Protein AF-X1ALK4-F1 (afdb_monomer_lite)

pLDDT: mean 87.99, std 16.86, range [36.28, 98.44]

Sequence (112 aa):
MSAKQKRSKSTRSILVLSAQVPFTRGGAEVLVDGLVKELRAREFEVDVVSLPFCAQPKSILARQIALWRTLPISSFAGRDVDMVICTKFPTYAVQHPNKVLWLIHQHRQLYN

Structure (mmCIF, N/CA/C/O backbone):
data_AF-X1ALK4-F1
#
_entry.id   AF-X1ALK4-F1
#
loop_
_atom_site.group_PDB
_atom_site.id
_atom_site.type_symbol
_atom_site.label_atom_id
_atom_site.label_alt_id
_atom_site.label_comp_id
_atom_site.label_asym_id
_atom_site.label_entity_id
_atom_site.label_seq_id
_atom_site.pdbx_PDB_ins_code
_atom_site.Cartn_x
_atom_site.Cartn_y
_atom_site.Cartn_z
_atom_site.occupancy
_atom_site.B_iso_or_equiv
_atom_site.auth_seq_id
_atom_site.auth_comp_id
_atom_site.auth_asym_id
_atom_site.auth_atom_id
_atom_site.pdbx_PDB_model_num
ATOM 1 N N . MET A 1 1 ? -3.621 23.178 31.364 1.00 36.28 1 MET A N 1
ATOM 2 C CA . MET A 1 1 ? -3.912 21.759 31.667 1.00 36.28 1 MET A CA 1
ATOM 3 C C . MET A 1 1 ? -4.823 21.242 30.561 1.00 36.28 1 MET A C 1
ATOM 5 O O . MET A 1 1 ? -5.967 21.664 30.509 1.00 36.28 1 MET A O 1
ATOM 9 N N . SER A 1 2 ? -4.301 20.465 29.605 1.00 37.34 2 SER A N 1
ATOM 10 C CA . SER A 1 2 ? -5.080 19.993 28.446 1.00 37.34 2 SER A CA 1
ATOM 11 C C . SER A 1 2 ? -5.641 18.603 28.735 1.00 37.34 2 SER A C 1
ATOM 13 O O . SER A 1 2 ? -4.890 17.686 29.077 1.00 37.34 2 SER A O 1
ATOM 15 N N . ALA A 1 3 ? -6.965 18.474 28.676 1.00 44.44 3 ALA A N 1
ATOM 16 C CA . ALA A 1 3 ? -7.678 17.245 28.980 1.00 44.44 3 ALA A CA 1
ATOM 17 C C . ALA A 1 3 ? -7.355 16.167 27.933 1.00 44.44 3 ALA A C 1
ATOM 19 O O . ALA A 1 3 ? -7.616 16.331 26.743 1.00 44.44 3 ALA A O 1
ATOM 20 N N . LYS A 1 4 ? -6.793 15.037 28.379 1.00 44.56 4 LYS A N 1
ATOM 21 C CA . LYS A 1 4 ? -6.697 13.818 27.566 1.00 44.56 4 LYS A CA 1
ATOM 22 C C . LYS A 1 4 ? -8.113 13.292 27.324 1.00 44.56 4 LYS A C 1
ATOM 24 O O . LYS A 1 4 ? -8.702 12.671 28.208 1.00 44.56 4 LYS A O 1
ATOM 29 N N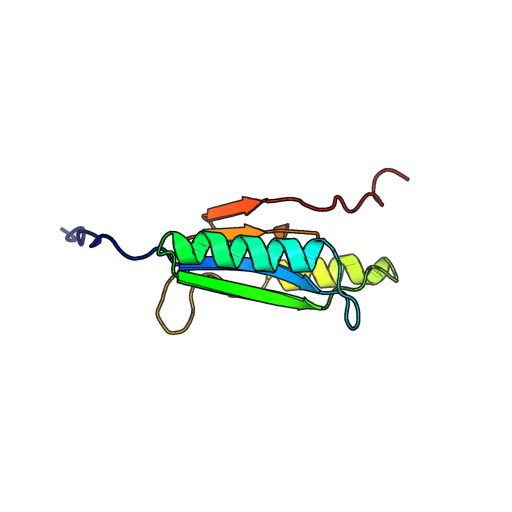 . GLN A 1 5 ? -8.641 13.526 26.126 1.00 51.38 5 GLN A N 1
ATOM 30 C CA . GLN A 1 5 ? -9.865 12.895 25.643 1.00 51.38 5 GLN A CA 1
ATOM 31 C C . GLN A 1 5 ? -9.667 11.368 25.666 1.00 51.38 5 GLN A C 1
ATOM 33 O O . GLN A 1 5 ? -8.803 10.832 24.968 1.00 51.38 5 GLN A O 1
ATOM 38 N N . LYS A 1 6 ? -10.441 10.653 26.492 1.00 42.34 6 LYS A N 1
ATOM 39 C CA . LYS A 1 6 ? -10.516 9.185 26.458 1.00 42.34 6 LYS A CA 1
ATOM 40 C C . LYS A 1 6 ? -11.017 8.776 25.070 1.00 42.34 6 LYS A C 1
ATOM 42 O O . LYS A 1 6 ? -12.172 9.044 24.746 1.00 42.34 6 LYS A O 1
ATOM 47 N N . ARG A 1 7 ? -10.172 8.135 24.250 1.00 49.19 7 ARG A N 1
ATOM 48 C CA . ARG A 1 7 ? -10.639 7.472 23.025 1.00 49.19 7 ARG A CA 1
ATOM 49 C C . ARG A 1 7 ? -11.664 6.412 23.455 1.00 49.19 7 ARG A C 1
ATOM 51 O O . ARG A 1 7 ? -11.311 5.457 24.145 1.00 49.19 7 ARG A O 1
ATOM 58 N N . SER A 1 8 ? -12.927 6.607 23.063 1.00 51.34 8 SER A N 1
ATOM 59 C CA . SER A 1 8 ? -13.900 5.516 22.888 1.00 51.34 8 SER A CA 1
ATOM 60 C C . SER A 1 8 ? -13.218 4.378 22.118 1.00 51.34 8 SER A C 1
ATOM 62 O O . SER A 1 8 ? -12.232 4.641 21.427 1.00 51.34 8 SER A O 1
ATOM 64 N N . LYS A 1 9 ? -13.681 3.128 22.235 1.00 53.16 9 LYS A N 1
ATOM 65 C CA . LYS A 1 9 ? -13.132 1.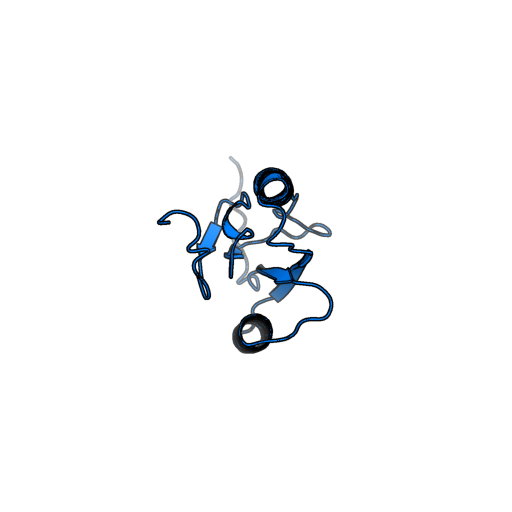982 21.488 1.00 53.16 9 LYS A CA 1
ATOM 66 C C . LYS A 1 9 ? -13.421 2.201 19.993 1.00 53.16 9 LYS A C 1
ATOM 68 O O . LYS A 1 9 ? -14.366 1.650 19.451 1.00 53.16 9 LYS A O 1
ATOM 73 N N . SER A 1 10 ? -12.673 3.109 19.369 1.00 67.50 10 SER A N 1
ATOM 74 C CA . SER A 1 10 ? -12.870 3.547 18.000 1.00 67.50 10 SER A CA 1
ATOM 75 C C . SER A 1 10 ? -12.478 2.385 17.115 1.00 67.50 10 SER A C 1
ATOM 77 O O . SER A 1 10 ? -11.371 1.850 17.243 1.00 67.50 10 SER A O 1
ATOM 79 N N . THR A 1 11 ? -13.396 1.977 16.246 1.00 78.88 11 THR A N 1
ATOM 80 C CA . THR A 1 11 ? -13.073 1.138 15.098 1.00 78.88 11 THR A CA 1
ATOM 81 C C . THR A 1 11 ? -11.817 1.703 14.443 1.00 78.88 11 THR A C 1
ATOM 83 O O . THR A 1 11 ? -11.791 2.876 14.076 1.00 78.88 11 THR A O 1
ATOM 86 N N . ARG A 1 12 ? -10.744 0.905 14.399 1.00 92.12 12 ARG A N 1
ATOM 87 C CA . ARG A 1 12 ? -9.472 1.364 13.832 1.00 92.12 12 ARG A CA 1
ATOM 88 C C . ARG A 1 12 ? -9.572 1.372 12.316 1.00 92.12 12 ARG A C 1
ATOM 90 O O . ARG A 1 12 ? -10.017 0.382 11.731 1.00 92.12 12 ARG A O 1
ATOM 97 N N . SER A 1 13 ? -9.122 2.465 11.717 1.00 96.75 13 SER A N 1
ATOM 98 C CA . SER A 1 13 ? -9.054 2.654 10.270 1.00 96.75 13 SER A CA 1
ATOM 99 C C . SER A 1 13 ? -7.732 2.107 9.721 1.00 96.75 13 SER A C 1
ATOM 101 O O . SER A 1 13 ? -6.641 2.445 10.189 1.00 96.75 13 SER A O 1
ATOM 103 N N . ILE A 1 14 ? -7.813 1.231 8.723 1.00 98.00 14 ILE A N 1
ATOM 104 C CA . ILE A 1 14 ? -6.658 0.576 8.110 1.00 98.00 14 ILE A CA 1
ATOM 105 C C . ILE A 1 14 ? -6.702 0.793 6.601 1.00 98.00 14 ILE A C 1
ATOM 107 O O . ILE A 1 14 ? -7.685 0.450 5.947 1.00 98.00 14 ILE A O 1
ATOM 111 N N . LEU A 1 15 ? -5.607 1.289 6.024 1.00 98.31 15 LEU A N 1
ATOM 112 C CA . LEU A 1 15 ? -5.430 1.286 4.573 1.00 98.31 15 LEU A CA 1
ATOM 113 C C . LEU A 1 15 ? -4.553 0.123 4.130 1.00 98.31 15 LEU A C 1
ATOM 115 O O . LEU A 1 15 ? -3.385 0.024 4.510 1.00 98.31 15 LEU A O 1
ATOM 119 N N . VAL A 1 16 ? -5.093 -0.735 3.272 1.00 98.19 16 VAL A N 1
ATOM 120 C CA . VAL A 1 16 ? -4.314 -1.761 2.576 1.00 98.19 16 VAL A CA 1
ATOM 121 C C . VAL A 1 16 ? -3.794 -1.161 1.274 1.00 98.19 16 VAL A C 1
ATOM 123 O O . VAL A 1 16 ? -4.556 -0.724 0.416 1.00 98.19 16 VAL A O 1
ATOM 126 N N . LEU A 1 17 ? -2.475 -1.117 1.121 1.00 97.88 17 LEU A N 1
ATOM 127 C CA . LEU A 1 17 ? -1.812 -0.496 -0.017 1.00 97.88 17 LEU A CA 1
ATOM 128 C C . LEU A 1 17 ? -1.400 -1.567 -1.023 1.00 97.88 17 LEU A C 1
ATOM 130 O O . LEU A 1 17 ? -0.691 -2.519 -0.679 1.00 97.88 17 LEU A O 1
ATOM 134 N N . SER A 1 18 ? -1.812 -1.383 -2.275 1.00 96.56 18 SER A N 1
ATOM 135 C CA . SER A 1 18 ? -1.520 -2.271 -3.401 1.00 96.56 18 SER A CA 1
ATOM 136 C C . SER A 1 18 ? -0.955 -1.490 -4.592 1.00 96.56 18 SER A C 1
ATOM 138 O O . SER A 1 18 ? -1.098 -0.277 -4.698 1.00 96.56 18 SER A O 1
ATOM 140 N N . ALA A 1 19 ? -0.277 -2.194 -5.493 1.00 95.19 19 ALA A N 1
ATOM 141 C CA . ALA A 1 19 ? 0.358 -1.637 -6.689 1.00 95.19 19 ALA A CA 1
ATOM 142 C C . ALA A 1 19 ? -0.055 -2.425 -7.948 1.00 95.19 19 ALA A C 1
ATOM 144 O O . ALA A 1 19 ? 0.572 -3.416 -8.316 1.00 95.19 19 ALA A O 1
ATOM 145 N N . GLN A 1 20 ? -1.166 -2.071 -8.573 1.00 95.56 20 GLN A N 1
ATOM 146 C CA . GLN A 1 20 ? -1.784 -2.856 -9.640 1.00 95.56 20 GLN A CA 1
ATOM 147 C C . GLN A 1 20 ? -0.983 -2.815 -10.948 1.00 95.56 20 GLN A C 1
ATOM 149 O O . GLN A 1 20 ? -0.787 -1.740 -11.500 1.00 95.56 20 GLN A O 1
ATOM 154 N N . VAL A 1 21 ? -0.617 -3.966 -11.520 1.00 94.81 21 VAL A N 1
ATOM 155 C CA . VAL A 1 21 ? -0.243 -4.007 -12.947 1.00 94.81 21 VAL A CA 1
ATOM 156 C C . VAL A 1 21 ? -1.546 -3.968 -13.752 1.00 94.81 21 VAL A C 1
ATOM 158 O O . VAL A 1 21 ? -2.379 -4.861 -13.563 1.00 94.81 21 VAL A O 1
ATOM 161 N N . PRO A 1 22 ? -1.794 -2.949 -14.595 1.00 95.12 22 PRO A N 1
ATOM 162 C CA . PRO A 1 22 ? -3.052 -2.855 -15.332 1.00 95.12 22 PRO A CA 1
ATOM 163 C C . PRO A 1 22 ? -3.324 -4.104 -16.185 1.00 95.12 22 PRO A C 1
ATOM 165 O O . PRO A 1 22 ? -2.394 -4.762 -16.648 1.00 95.12 22 PRO A O 1
ATOM 168 N N . PHE A 1 23 ? -4.605 -4.441 -16.368 1.00 95.69 23 PHE A N 1
ATOM 169 C CA . PHE A 1 23 ? -5.077 -5.606 -17.144 1.00 95.69 23 PHE A CA 1
ATOM 170 C C . PHE A 1 23 ? -4.598 -6.980 -16.645 1.00 95.69 23 PHE A C 1
ATOM 172 O O . PHE A 1 23 ? -4.762 -7.985 -17.329 1.00 95.69 23 PHE A O 1
ATOM 179 N N . THR A 1 24 ? -4.025 -7.038 -15.445 1.00 94.06 24 THR A N 1
ATOM 180 C CA . THR A 1 24 ? -3.518 -8.267 -14.831 1.00 94.06 24 THR A CA 1
ATOM 181 C C . THR A 1 24 ? -4.287 -8.553 -13.547 1.00 94.06 24 THR A C 1
ATOM 183 O O . THR A 1 24 ? -4.586 -7.636 -12.787 1.00 94.06 24 THR A O 1
ATOM 186 N N . ARG A 1 25 ? -4.571 -9.823 -13.258 1.00 93.31 25 ARG A N 1
ATOM 187 C CA . ARG A 1 25 ? -5.054 -10.260 -11.943 1.00 93.31 25 ARG A CA 1
ATOM 188 C C . ARG A 1 25 ? -4.364 -11.562 -11.566 1.00 93.31 25 ARG A C 1
ATOM 190 O O . ARG A 1 25 ? -4.305 -12.477 -12.382 1.00 93.31 25 ARG A O 1
ATOM 197 N N . GLY A 1 26 ? -3.848 -11.648 -10.347 1.00 90.31 26 GLY A N 1
ATOM 198 C CA . GLY A 1 26 ? -3.153 -12.830 -9.859 1.00 90.31 26 GLY A CA 1
ATOM 199 C C . GLY A 1 26 ? -3.213 -12.973 -8.343 1.00 90.31 26 GLY A C 1
ATOM 200 O O . GLY A 1 26 ? -4.106 -12.449 -7.676 1.00 90.31 26 GLY A O 1
ATOM 201 N N . GLY A 1 27 ? -2.248 -13.715 -7.794 1.00 91.31 27 GLY A N 1
ATOM 202 C CA . GLY A 1 27 ? -2.209 -14.043 -6.366 1.00 91.31 27 GLY A CA 1
ATOM 203 C C . GLY A 1 27 ? -2.110 -12.820 -5.452 1.00 91.31 27 GLY A C 1
ATOM 204 O O . GLY A 1 27 ? -2.650 -12.843 -4.351 1.00 91.31 27 GLY A O 1
ATOM 205 N N . ALA A 1 28 ? -1.483 -11.735 -5.915 1.00 91.62 28 ALA A N 1
ATOM 206 C CA . ALA A 1 28 ? -1.377 -10.504 -5.138 1.00 91.62 28 ALA A CA 1
ATOM 207 C C . ALA A 1 28 ? -2.743 -9.842 -4.912 1.00 91.62 28 ALA A C 1
ATOM 209 O O . ALA A 1 28 ? -3.043 -9.414 -3.802 1.00 91.62 28 ALA A O 1
ATOM 210 N N . GLU A 1 29 ? -3.578 -9.782 -5.948 1.00 93.75 29 GLU A N 1
ATOM 211 C CA . GLU A 1 29 ? -4.915 -9.196 -5.872 1.00 93.75 29 GLU A CA 1
ATOM 212 C C . GLU A 1 29 ? -5.844 -10.079 -5.029 1.00 93.75 29 GLU A C 1
ATOM 214 O O . GLU A 1 29 ? -6.521 -9.573 -4.141 1.00 93.75 29 GLU A O 1
ATOM 219 N N . VAL A 1 30 ? -5.784 -11.405 -5.210 1.00 95.44 30 VAL A N 1
ATOM 220 C CA . VAL A 1 30 ? -6.536 -12.364 -4.377 1.00 95.44 30 VAL A CA 1
ATOM 221 C C . VAL A 1 30 ? -6.159 -12.246 -2.898 1.00 95.44 30 VAL A C 1
ATOM 223 O O . VAL A 1 30 ? -7.026 -12.324 -2.027 1.00 95.44 30 VAL A O 1
ATOM 226 N N . LEU A 1 31 ? -4.877 -12.032 -2.594 1.00 94.75 31 LEU A N 1
ATOM 227 C CA . LEU A 1 31 ? -4.430 -11.837 -1.220 1.00 94.75 31 LEU A CA 1
ATOM 228 C C . LEU A 1 31 ? -4.952 -10.531 -0.622 1.00 94.75 31 LEU A C 1
ATOM 230 O O . LEU A 1 31 ? -5.385 -10.536 0.527 1.00 94.75 31 LEU A O 1
ATOM 234 N N . VAL A 1 32 ? -4.934 -9.429 -1.378 1.00 96.44 32 VAL A N 1
ATOM 235 C CA . VAL A 1 32 ? -5.516 -8.153 -0.929 1.00 96.44 32 VAL A CA 1
ATOM 236 C C . VAL A 1 32 ? -7.013 -8.316 -0.657 1.00 96.44 32 VAL A C 1
ATOM 238 O O . VAL A 1 32 ? -7.472 -7.901 0.406 1.00 96.44 32 VAL A O 1
ATOM 241 N N . ASP A 1 33 ? -7.749 -8.977 -1.555 1.00 97.00 33 ASP A N 1
ATOM 242 C CA . ASP A 1 33 ? -9.182 -9.257 -1.390 1.00 97.00 33 ASP A CA 1
ATOM 243 C C . ASP A 1 33 ? -9.445 -10.045 -0.090 1.00 97.00 33 ASP A C 1
ATOM 245 O O . ASP A 1 33 ? -10.299 -9.672 0.722 1.00 97.00 33 ASP A O 1
ATOM 249 N N . GLY A 1 34 ? -8.672 -11.112 0.146 1.00 97.56 34 GLY A N 1
ATOM 250 C CA . GLY A 1 34 ? -8.762 -11.928 1.358 1.00 97.56 34 GLY A CA 1
ATOM 251 C C . GLY A 1 34 ? -8.405 -11.153 2.626 1.00 97.56 34 GLY A C 1
ATOM 252 O O . GLY A 1 34 ? -9.122 -11.230 3.621 1.00 97.56 34 GLY A O 1
ATOM 253 N N . LEU A 1 35 ? -7.342 -10.349 2.584 1.00 97.19 35 LEU A N 1
ATOM 254 C CA . LEU A 1 35 ? -6.919 -9.512 3.703 1.00 97.19 35 LEU A CA 1
ATOM 255 C C . LEU A 1 35 ? -8.010 -8.516 4.109 1.00 97.19 35 LEU A C 1
ATOM 257 O O . LEU A 1 35 ? -8.359 -8.418 5.284 1.00 97.19 35 LEU A O 1
ATOM 261 N N . VAL A 1 36 ? -8.572 -7.796 3.139 1.00 98.25 36 VAL A N 1
ATOM 262 C CA . VAL A 1 36 ? -9.642 -6.822 3.386 1.00 98.25 36 VAL A CA 1
ATOM 263 C C . VAL A 1 36 ? -10.864 -7.507 3.986 1.00 98.25 36 VAL A C 1
ATOM 265 O O . VAL A 1 36 ? -11.421 -7.010 4.965 1.00 98.25 36 VAL A O 1
ATOM 268 N N . LYS A 1 37 ? -11.259 -8.663 3.439 1.00 98.38 37 LYS A N 1
ATOM 269 C CA . LYS A 1 37 ? -12.366 -9.466 3.969 1.00 98.38 37 LYS A CA 1
ATOM 270 C C . LYS A 1 37 ? -12.139 -9.828 5.439 1.00 98.38 37 LYS A C 1
ATOM 272 O O . LYS A 1 37 ? -13.016 -9.593 6.266 1.00 98.38 37 LYS A O 1
ATOM 277 N N . GLU A 1 38 ? -10.967 -10.361 5.771 1.00 98.06 38 GLU A N 1
ATOM 278 C CA . GLU A 1 38 ? -10.645 -10.811 7.127 1.00 98.06 38 GLU A CA 1
ATOM 279 C C . GLU A 1 38 ? -10.530 -9.655 8.131 1.00 98.06 38 GLU A C 1
ATOM 281 O O . GLU A 1 38 ? -10.955 -9.788 9.282 1.00 98.06 38 GLU A O 1
ATOM 286 N N . LEU A 1 39 ? -9.993 -8.506 7.721 1.00 97.44 39 LEU A N 1
ATOM 287 C CA . LEU A 1 39 ? -9.941 -7.322 8.579 1.00 97.44 39 LEU A CA 1
ATOM 288 C C . LEU A 1 39 ? -11.345 -6.766 8.848 1.00 97.44 39 LEU A C 1
ATOM 290 O O . LEU A 1 39 ? -11.688 -6.500 9.997 1.00 97.44 39 LEU A O 1
ATOM 294 N N . ARG A 1 40 ? -12.190 -6.655 7.818 1.00 97.75 40 ARG A N 1
ATOM 295 C CA . ARG A 1 40 ? -13.578 -6.197 7.985 1.00 97.75 40 ARG A CA 1
ATOM 296 C C . ARG A 1 40 ? -14.392 -7.143 8.870 1.00 97.75 40 ARG A C 1
ATOM 298 O O . ARG A 1 40 ? -15.154 -6.677 9.707 1.00 97.75 40 ARG A O 1
ATOM 305 N N . ALA A 1 41 ? -14.177 -8.458 8.760 1.00 97.69 41 ALA A N 1
ATOM 306 C CA . ALA A 1 41 ? -14.808 -9.454 9.633 1.00 97.69 41 ALA A CA 1
ATOM 307 C C . ALA A 1 41 ? -14.427 -9.302 11.121 1.00 97.69 41 ALA A C 1
ATOM 309 O O . ALA A 1 41 ? -15.132 -9.803 11.991 1.00 97.69 41 ALA A O 1
ATOM 310 N N . ARG A 1 42 ? -13.324 -8.603 11.417 1.00 96.38 42 ARG A N 1
ATOM 311 C CA . ARG A 1 42 ? -12.860 -8.264 12.774 1.00 96.38 42 ARG A CA 1
ATOM 312 C C . ARG A 1 42 ? -13.239 -6.838 13.187 1.00 96.38 42 ARG A C 1
ATOM 314 O O . ARG A 1 42 ? -12.646 -6.299 14.115 1.00 96.38 42 ARG A O 1
ATOM 321 N N . GLU A 1 43 ? -14.205 -6.243 12.488 1.00 95.88 43 GLU A N 1
ATOM 322 C CA . GLU A 1 43 ? -14.764 -4.919 12.776 1.00 95.88 43 GLU A CA 1
ATOM 323 C C . GLU A 1 43 ? -13.758 -3.766 12.621 1.00 95.88 43 GLU A C 1
ATOM 325 O O . GLU A 1 43 ? -13.905 -2.722 13.255 1.00 95.88 43 GLU A O 1
ATOM 330 N N . PHE A 1 44 ? -12.738 -3.928 11.768 1.00 96.38 44 PHE A N 1
ATOM 331 C CA . PHE A 1 44 ? -11.901 -2.814 11.319 1.00 96.38 44 PHE A CA 1
ATOM 332 C C . PHE A 1 44 ? -12.577 -2.054 10.175 1.00 96.38 44 PHE A C 1
ATOM 334 O O . PHE A 1 44 ? -13.227 -2.651 9.313 1.00 96.38 44 PHE A O 1
ATOM 341 N N . GLU A 1 45 ? -12.364 -0.741 10.121 1.00 96.19 45 GLU A N 1
ATOM 342 C CA . GLU A 1 45 ? -12.711 0.056 8.946 1.00 96.19 45 GLU A CA 1
ATOM 343 C C . GLU A 1 45 ? -11.547 -0.028 7.960 1.00 96.19 45 GLU A C 1
ATOM 345 O O . GLU A 1 45 ? -10.415 0.309 8.303 1.00 96.19 45 GLU A O 1
ATOM 350 N N . VAL A 1 46 ? -11.796 -0.543 6.756 1.00 97.62 46 VAL A N 1
ATOM 351 C CA . VAL A 1 46 ? -10.721 -0.907 5.826 1.00 97.62 46 VAL A CA 1
ATOM 352 C C . VAL A 1 46 ? -11.038 -0.438 4.425 1.00 97.62 46 VAL A C 1
ATOM 354 O O . VAL A 1 46 ? -12.068 -0.835 3.871 1.00 97.62 46 VAL A O 1
ATOM 357 N N . ASP A 1 47 ? -10.090 0.279 3.833 1.00 97.62 47 ASP A N 1
ATOM 358 C CA . ASP A 1 47 ? -10.086 0.643 2.420 1.00 97.62 47 ASP A CA 1
ATOM 359 C C . ASP A 1 47 ? -8.783 0.232 1.736 1.00 97.62 47 ASP A C 1
ATOM 361 O O . ASP A 1 47 ? -7.748 0.006 2.372 1.00 97.62 47 ASP A O 1
ATOM 365 N N . VAL A 1 48 ? -8.847 0.114 0.409 1.00 97.81 48 VAL A N 1
ATOM 366 C CA . VAL A 1 48 ? -7.697 -0.225 -0.431 1.00 97.81 48 VAL A CA 1
ATOM 367 C C . VAL A 1 48 ? -7.274 0.997 -1.229 1.00 97.81 48 VAL A C 1
ATOM 369 O O . VAL A 1 48 ? -8.069 1.560 -1.977 1.00 97.81 48 VAL A O 1
ATOM 372 N N . VAL A 1 49 ? -5.994 1.356 -1.141 1.00 97.56 49 VAL A N 1
ATOM 373 C CA . VAL A 1 49 ? -5.372 2.324 -2.052 1.00 97.56 49 VAL A CA 1
ATOM 374 C C . VAL A 1 49 ? -4.504 1.554 -3.031 1.00 97.56 49 VAL A C 1
ATOM 376 O O . VAL A 1 49 ? -3.524 0.915 -2.641 1.00 97.56 49 VAL A O 1
ATOM 379 N N . SER A 1 50 ? -4.865 1.613 -4.311 1.00 96.44 50 SER A N 1
ATOM 380 C CA . SER A 1 50 ? -4.142 0.927 -5.378 1.00 96.44 50 SER A CA 1
ATOM 381 C C . SER A 1 50 ? -3.667 1.914 -6.433 1.00 96.44 50 SER A C 1
ATOM 383 O O . SER A 1 50 ? -4.478 2.612 -7.039 1.00 96.44 50 SER A O 1
ATOM 385 N N . LEU A 1 51 ? -2.353 1.967 -6.660 1.00 96.88 51 LEU A N 1
ATOM 386 C CA . LEU A 1 51 ? -1.767 2.740 -7.757 1.00 96.88 51 LEU A CA 1
ATOM 387 C C . LEU A 1 51 ? -1.321 1.820 -8.895 1.00 96.88 51 LEU A C 1
ATOM 389 O O . LEU A 1 51 ? -0.827 0.725 -8.613 1.00 96.88 51 LEU A O 1
ATOM 393 N N . PRO A 1 52 ? -1.414 2.257 -10.164 1.00 96.00 52 PRO A N 1
ATOM 394 C CA . PRO A 1 52 ? -0.802 1.544 -11.275 1.00 96.00 52 PRO A CA 1
ATOM 395 C C . PRO A 1 52 ? 0.700 1.336 -11.055 1.00 96.00 52 PRO A C 1
ATOM 397 O O . PRO A 1 52 ? 1.410 2.238 -10.607 1.00 96.00 52 PRO A O 1
ATOM 400 N N . PHE A 1 53 ? 1.184 0.154 -11.412 1.00 94.94 53 PHE A N 1
ATOM 401 C CA . PHE A 1 53 ? 2.581 -0.235 -11.358 1.00 94.94 53 PHE A CA 1
ATOM 402 C C . PHE A 1 53 ? 3.040 -0.762 -12.711 1.00 94.94 53 PHE A C 1
ATOM 404 O O . PHE A 1 53 ? 2.376 -1.592 -13.332 1.00 94.94 53 PHE A O 1
ATOM 411 N N . CYS A 1 54 ? 4.218 -0.317 -13.132 1.00 93.44 54 CYS A N 1
ATOM 412 C CA . CYS A 1 54 ? 4.906 -0.843 -14.293 1.00 93.44 54 CYS A CA 1
ATOM 413 C C . CYS A 1 54 ? 6.356 -1.172 -13.935 1.00 93.44 54 CYS A C 1
ATOM 415 O O . CYS A 1 54 ? 7.114 -0.312 -13.483 1.00 93.44 54 CYS A O 1
ATOM 417 N N . ALA A 1 55 ? 6.754 -2.427 -14.143 1.00 91.00 55 ALA A N 1
ATOM 418 C CA . ALA A 1 55 ? 8.100 -2.882 -13.811 1.00 91.00 55 ALA A CA 1
ATOM 419 C C . ALA A 1 55 ? 9.163 -2.379 -14.799 1.00 91.00 55 ALA A C 1
ATOM 421 O O . ALA A 1 55 ? 10.342 -2.369 -14.453 1.00 91.00 55 ALA A O 1
ATOM 422 N N . GLN A 1 56 ? 8.769 -2.011 -16.024 1.00 91.25 56 GLN A N 1
ATOM 423 C CA . GLN A 1 56 ? 9.678 -1.613 -17.098 1.00 91.25 56 GLN A CA 1
ATOM 424 C C . GLN A 1 56 ? 9.215 -0.329 -17.805 1.00 91.25 56 GLN A C 1
ATOM 426 O O . GLN A 1 56 ? 8.015 -0.085 -17.901 1.00 91.25 56 GLN A O 1
ATOM 431 N N . PRO A 1 57 ? 10.147 0.480 -18.334 1.00 93.38 57 PRO A N 1
ATOM 432 C CA . PRO A 1 57 ? 11.603 0.350 -18.183 1.00 93.38 57 PRO A CA 1
ATOM 433 C C . PRO A 1 57 ? 12.073 0.627 -16.740 1.00 93.38 57 PRO A C 1
ATOM 435 O O . PRO A 1 57 ? 11.416 1.347 -15.994 1.00 93.38 57 PRO A O 1
ATOM 438 N N . LYS A 1 58 ? 13.229 0.091 -16.314 1.00 89.88 58 LYS A N 1
ATOM 439 C CA . LYS A 1 58 ? 13.729 0.300 -14.932 1.00 89.88 58 LYS A CA 1
ATOM 440 C C . LYS A 1 58 ? 13.892 1.785 -14.548 1.00 89.88 58 LYS A C 1
ATOM 442 O O . LYS A 1 58 ? 13.796 2.130 -13.372 1.00 89.88 58 LYS A O 1
ATOM 447 N N . SER A 1 59 ? 14.085 2.673 -15.527 1.00 92.62 59 SER A N 1
ATOM 448 C CA . SER A 1 59 ? 14.219 4.123 -15.327 1.00 92.62 59 SER A CA 1
ATOM 449 C C . SER A 1 59 ? 13.002 4.775 -14.658 1.00 92.62 59 SER A C 1
ATOM 451 O O . SER A 1 59 ? 13.155 5.787 -13.976 1.00 92.62 59 SER A O 1
ATOM 453 N N . ILE A 1 60 ? 11.800 4.192 -14.778 1.00 93.56 60 ILE A N 1
ATOM 454 C CA . ILE A 1 60 ? 10.581 4.750 -14.167 1.00 93.56 60 ILE A CA 1
ATOM 455 C C . ILE A 1 60 ? 10.337 4.275 -12.728 1.00 93.56 60 ILE A C 1
ATOM 457 O O . ILE A 1 60 ? 9.427 4.777 -12.064 1.00 93.56 60 ILE A O 1
ATOM 461 N N . LEU A 1 61 ? 11.127 3.329 -12.207 1.00 94.19 61 LEU A N 1
ATOM 462 C CA . LEU A 1 61 ? 10.931 2.794 -10.854 1.00 94.19 61 LEU A CA 1
ATOM 463 C C . LEU A 1 61 ? 11.125 3.871 -9.779 1.00 94.19 61 LEU A C 1
ATOM 465 O O . LEU A 1 61 ? 10.322 3.960 -8.851 1.00 94.19 61 LEU A O 1
ATOM 469 N N . ALA A 1 62 ? 12.130 4.738 -9.939 1.00 95.06 62 ALA A N 1
ATOM 470 C CA . ALA A 1 62 ? 12.385 5.844 -9.015 1.00 95.06 62 ALA A CA 1
ATOM 471 C C . ALA A 1 62 ? 11.191 6.810 -8.927 1.00 95.06 62 ALA A C 1
ATOM 473 O O . ALA A 1 62 ? 10.797 7.214 -7.833 1.00 95.06 62 ALA A O 1
ATOM 474 N N . ARG A 1 63 ? 10.553 7.116 -10.065 1.00 95.94 63 ARG A N 1
ATOM 475 C CA . ARG A 1 63 ? 9.348 7.958 -10.112 1.00 95.94 63 ARG A CA 1
ATOM 476 C C . ARG A 1 63 ? 8.178 7.305 -9.380 1.00 95.94 63 ARG A C 1
ATOM 478 O O . ARG A 1 63 ? 7.486 7.975 -8.623 1.00 95.94 63 ARG A O 1
ATOM 485 N N . GLN A 1 64 ? 7.973 6.003 -9.567 1.00 95.88 64 GLN A N 1
ATOM 486 C CA . GLN A 1 64 ? 6.911 5.270 -8.873 1.00 95.88 64 GLN A CA 1
ATOM 487 C C . GLN A 1 64 ? 7.141 5.227 -7.357 1.00 95.88 64 GLN A C 1
ATOM 489 O O . GLN A 1 64 ? 6.200 5.423 -6.595 1.00 95.88 64 GLN A O 1
ATOM 494 N N . ILE A 1 65 ? 8.386 5.052 -6.904 1.00 97.06 65 ILE A N 1
ATOM 495 C CA . ILE A 1 65 ? 8.753 5.161 -5.482 1.00 97.06 65 ILE A CA 1
ATOM 496 C C . ILE A 1 65 ? 8.448 6.567 -4.949 1.00 97.06 65 ILE A C 1
ATOM 498 O O . ILE A 1 65 ? 7.863 6.701 -3.875 1.00 97.06 65 ILE A O 1
ATOM 502 N N . ALA A 1 66 ? 8.829 7.611 -5.691 1.00 97.31 66 ALA A N 1
ATOM 503 C CA . ALA A 1 66 ? 8.583 8.995 -5.299 1.00 97.31 66 ALA A CA 1
ATOM 504 C C . ALA A 1 66 ? 7.084 9.287 -5.140 1.00 97.31 66 ALA A C 1
ATOM 506 O O . ALA A 1 66 ? 6.704 9.873 -4.132 1.00 97.31 66 ALA A O 1
ATOM 507 N N . LEU A 1 67 ? 6.237 8.797 -6.057 1.00 97.06 67 LEU A N 1
ATOM 508 C CA . LEU A 1 67 ? 4.779 8.931 -5.955 1.00 97.06 67 LEU A CA 1
ATOM 509 C C . LEU A 1 67 ? 4.252 8.396 -4.620 1.00 97.06 67 LEU A C 1
ATOM 511 O O . LEU A 1 67 ? 3.546 9.113 -3.916 1.00 97.06 67 LEU A O 1
ATOM 515 N N . TRP A 1 68 ? 4.648 7.179 -4.231 1.00 98.00 68 TRP A N 1
ATOM 516 C CA . TRP A 1 68 ? 4.244 6.587 -2.950 1.00 98.00 68 TRP A CA 1
ATOM 517 C C . TRP A 1 68 ? 4.726 7.396 -1.740 1.00 98.00 68 TRP A C 1
ATOM 519 O O . TRP A 1 68 ? 3.985 7.529 -0.769 1.00 98.00 68 TRP A O 1
ATOM 529 N N . ARG A 1 69 ? 5.936 7.970 -1.790 1.00 97.31 69 ARG A N 1
ATOM 530 C CA . A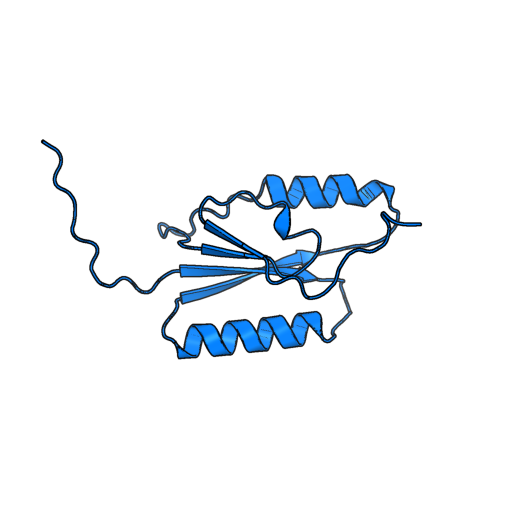RG A 1 69 ? 6.477 8.805 -0.699 1.00 97.31 69 ARG A CA 1
ATOM 531 C C . ARG A 1 69 ? 5.696 10.101 -0.488 1.00 97.31 69 ARG A C 1
ATOM 533 O O . ARG A 1 69 ? 5.757 10.647 0.608 1.00 97.31 69 ARG A O 1
ATOM 540 N N . THR A 1 70 ? 5.016 10.595 -1.522 1.00 97.06 70 THR A N 1
ATOM 541 C CA . THR A 1 70 ? 4.302 11.880 -1.501 1.00 97.06 70 THR A CA 1
ATOM 542 C C . THR A 1 70 ? 2.800 11.760 -1.246 1.00 97.06 70 THR A C 1
ATOM 544 O O . THR A 1 70 ? 2.125 12.783 -1.188 1.00 97.06 70 THR A O 1
ATOM 547 N N . LEU A 1 71 ? 2.247 10.546 -1.123 1.00 96.62 71 LEU A N 1
ATOM 548 C CA . LEU A 1 71 ? 0.800 10.384 -0.958 1.00 96.62 71 LEU A CA 1
ATOM 549 C C . LEU A 1 71 ? 0.313 10.933 0.399 1.00 96.62 71 LEU A C 1
ATOM 551 O O . LEU A 1 71 ? 0.852 10.537 1.437 1.00 96.62 71 LEU A O 1
ATOM 555 N N . PRO A 1 72 ? -0.745 11.767 0.423 1.00 95.25 72 PRO A N 1
ATOM 556 C CA . PRO A 1 72 ? -1.350 12.261 1.657 1.00 95.25 72 PRO A CA 1
ATOM 557 C C . PRO A 1 72 ? -2.283 11.198 2.260 1.00 95.25 72 PRO A C 1
ATOM 559 O O . PRO A 1 72 ? -3.499 11.297 2.160 1.00 95.25 72 PRO A O 1
ATOM 562 N N . ILE A 1 73 ? -1.710 10.146 2.849 1.00 95.62 73 ILE A N 1
ATOM 563 C CA . ILE A 1 73 ? -2.465 8.982 3.355 1.00 95.62 73 ILE A CA 1
ATOM 564 C C . ILE A 1 73 ? -2.800 9.028 4.850 1.00 95.62 73 ILE A C 1
ATOM 566 O O . ILE A 1 73 ? -3.366 8.071 5.365 1.00 95.62 73 ILE A O 1
ATOM 570 N N . SER A 1 74 ? -2.422 10.087 5.565 1.00 95.44 74 SER A N 1
ATOM 571 C CA . SER A 1 74 ? -2.577 10.144 7.026 1.00 95.44 74 SER A CA 1
ATOM 572 C C . SER A 1 74 ? -4.022 10.353 7.478 1.00 95.44 74 SER A C 1
ATOM 574 O O . SER A 1 74 ? -4.366 9.969 8.592 1.00 95.44 74 SER A O 1
ATOM 576 N N . SER A 1 75 ? -4.864 10.973 6.649 1.00 94.50 75 SER A N 1
ATOM 577 C CA . SER A 1 75 ? -6.276 11.196 6.956 1.00 94.50 75 SER A CA 1
ATOM 578 C C . SER A 1 75 ? -7.100 11.449 5.694 1.00 94.50 75 SER A C 1
ATOM 580 O O . SER A 1 75 ? -6.610 11.998 4.709 1.00 94.50 75 SER A O 1
ATOM 582 N N . PHE 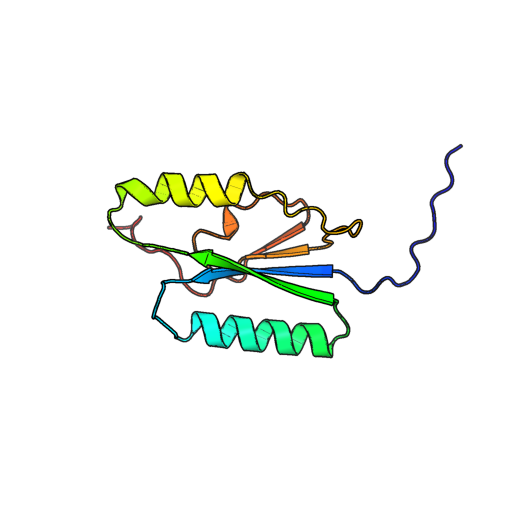A 1 76 ? -8.373 11.056 5.729 1.00 94.00 76 PHE A N 1
ATOM 583 C CA . PHE A 1 76 ? -9.338 11.248 4.645 1.00 94.00 76 PHE A CA 1
ATOM 584 C C . PHE A 1 76 ? -10.693 11.651 5.220 1.00 94.00 76 PHE A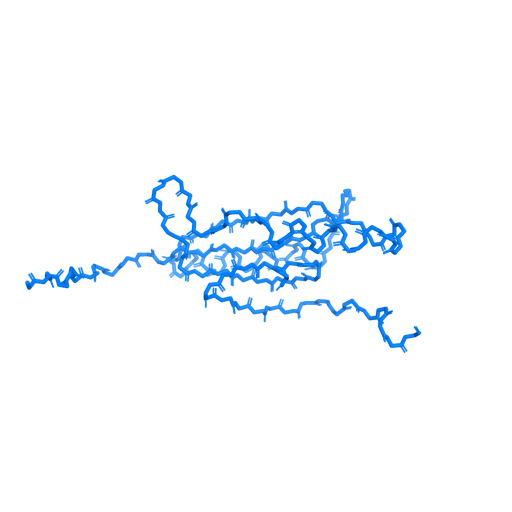 C 1
ATOM 586 O O . PHE A 1 76 ? -11.149 11.069 6.201 1.00 94.00 76 PHE A O 1
ATOM 593 N N . ALA A 1 77 ? -11.351 12.643 4.609 1.00 90.12 77 ALA A N 1
ATOM 594 C CA . ALA A 1 77 ? -12.685 13.110 5.010 1.00 90.12 77 ALA A CA 1
ATOM 595 C C . ALA A 1 77 ? -12.835 13.361 6.533 1.00 90.12 77 ALA A C 1
ATOM 597 O O . ALA A 1 77 ? -13.845 13.010 7.135 1.00 90.12 77 ALA A O 1
ATOM 598 N N . GLY A 1 78 ? -11.804 13.938 7.167 1.00 87.19 78 GLY A N 1
ATOM 599 C CA . GLY A 1 78 ? -11.799 14.242 8.606 1.00 87.19 78 GLY A CA 1
ATOM 600 C C . GLY A 1 78 ? -11.533 13.048 9.530 1.00 87.19 78 GLY A C 1
ATOM 601 O O . GLY A 1 78 ? -11.695 13.179 10.741 1.00 87.19 78 GLY A O 1
ATOM 602 N N . ARG A 1 79 ? -11.130 11.895 8.986 1.00 89.19 79 ARG A N 1
ATOM 603 C CA . ARG A 1 79 ? -10.801 10.682 9.744 1.00 89.19 79 ARG A CA 1
ATOM 604 C C . ARG A 1 79 ? -9.332 10.334 9.576 1.00 89.19 79 ARG A C 1
ATOM 606 O O . ARG A 1 79 ? -8.848 10.247 8.449 1.00 89.19 79 ARG A O 1
ATOM 613 N N . ASP A 1 80 ? -8.642 10.130 10.690 1.00 95.38 80 ASP A N 1
ATOM 614 C CA . ASP A 1 80 ? -7.255 9.672 10.687 1.00 95.38 80 ASP A CA 1
ATOM 615 C C . ASP A 1 80 ? -7.168 8.226 10.196 1.00 95.38 80 ASP A C 1
ATOM 617 O O . ASP A 1 80 ? -8.090 7.432 10.399 1.00 95.38 80 ASP A O 1
ATOM 621 N N . VAL A 1 81 ? -6.048 7.882 9.569 1.00 97.38 81 VAL A N 1
ATOM 622 C CA . VAL A 1 81 ? -5.669 6.507 9.244 1.00 97.38 81 VAL A CA 1
ATOM 623 C C . VAL A 1 81 ? -4.809 5.978 10.387 1.00 97.38 81 VAL A C 1
ATOM 625 O O . VAL A 1 81 ? -3.692 6.439 10.603 1.00 97.38 81 VAL A O 1
ATOM 628 N N . ASP A 1 82 ? -5.313 5.010 11.153 1.00 97.62 82 ASP A N 1
ATOM 629 C CA . ASP A 1 82 ? -4.577 4.479 12.306 1.00 97.62 82 ASP A CA 1
ATOM 630 C C . ASP A 1 82 ? -3.399 3.585 11.880 1.00 97.62 82 ASP A C 1
ATOM 632 O O . ASP A 1 82 ? -2.408 3.474 12.608 1.00 97.62 82 ASP A O 1
ATOM 636 N N . MET A 1 83 ? -3.488 2.917 10.724 1.00 97.81 83 MET A N 1
ATOM 637 C CA . MET A 1 83 ? -2.460 2.002 10.214 1.00 97.81 83 MET A CA 1
ATOM 638 C C . MET A 1 83 ? -2.493 1.884 8.689 1.00 97.81 83 MET A C 1
ATOM 640 O O . MET A 1 83 ? -3.557 1.896 8.074 1.00 97.81 83 MET A O 1
ATOM 644 N N . VAL A 1 84 ? -1.325 1.647 8.086 1.00 98.44 84 VAL A N 1
ATOM 645 C CA . VAL A 1 84 ? -1.232 1.176 6.698 1.00 98.44 84 VAL A CA 1
ATOM 646 C C . VAL A 1 84 ? -0.553 -0.183 6.593 1.00 98.44 84 VAL A C 1
ATOM 648 O O . VAL A 1 84 ? 0.436 -0.446 7.279 1.00 98.44 84 VAL A O 1
ATOM 651 N N . ILE A 1 85 ? -1.058 -1.032 5.700 1.00 98.12 85 ILE A N 1
ATOM 652 C CA . ILE A 1 85 ? -0.487 -2.340 5.371 1.00 98.12 85 ILE A CA 1
ATOM 653 C C . ILE A 1 85 ? 0.037 -2.299 3.937 1.00 98.12 85 ILE A C 1
ATOM 655 O O . ILE A 1 85 ? -0.726 -2.220 2.981 1.00 98.12 85 ILE A O 1
ATOM 659 N N . CYS A 1 86 ? 1.353 -2.362 3.779 1.00 97.62 86 CYS A N 1
ATOM 660 C CA . CYS A 1 86 ? 2.040 -2.372 2.491 1.00 97.62 86 CYS A CA 1
ATOM 661 C C . CYS A 1 86 ? 2.199 -3.812 2.002 1.00 97.62 86 CYS A C 1
ATOM 663 O O . CYS A 1 86 ? 2.778 -4.627 2.719 1.00 97.62 86 CYS A O 1
ATOM 665 N N . THR A 1 87 ? 1.721 -4.135 0.799 1.00 95.62 87 THR A N 1
ATOM 666 C CA . THR A 1 87 ? 1.679 -5.534 0.328 1.00 95.62 87 THR A CA 1
ATOM 667 C C . THR A 1 87 ? 2.794 -5.891 -0.659 1.00 95.62 87 THR A C 1
ATOM 669 O O . THR A 1 87 ? 3.322 -7.001 -0.663 1.00 95.62 87 THR A O 1
ATOM 672 N N . LYS A 1 88 ? 3.223 -4.948 -1.500 1.00 91.88 88 LYS A N 1
ATOM 673 C CA . LYS A 1 88 ? 4.235 -5.208 -2.540 1.00 91.88 88 LYS A CA 1
ATOM 674 C C . LYS A 1 88 ? 5.042 -3.973 -2.896 1.00 91.88 88 LYS A C 1
ATOM 676 O O . LYS A 1 88 ? 4.662 -2.859 -2.551 1.00 91.88 88 LYS A O 1
ATOM 681 N N . PHE A 1 89 ? 6.160 -4.143 -3.594 1.00 92.31 89 PHE A N 1
ATOM 682 C CA . PHE A 1 89 ? 6.841 -2.998 -4.200 1.00 92.31 89 PHE A CA 1
ATOM 683 C C . PHE A 1 89 ? 5.876 -2.248 -5.149 1.00 92.31 89 PHE A C 1
ATOM 685 O O . PHE A 1 89 ? 5.168 -2.921 -5.899 1.00 92.31 89 PHE A O 1
ATOM 692 N N . PRO A 1 90 ? 5.804 -0.898 -5.128 1.00 95.00 90 PRO A N 1
ATOM 693 C CA . PRO A 1 90 ? 6.574 0.063 -4.324 1.00 95.00 90 PRO A CA 1
ATOM 694 C C . PRO A 1 90 ? 5.867 0.567 -3.048 1.00 95.00 90 PRO A C 1
ATOM 696 O O . PRO A 1 90 ? 6.339 1.516 -2.429 1.00 95.00 90 PRO A O 1
ATOM 699 N N . THR A 1 91 ? 4.763 -0.053 -2.626 1.00 96.56 91 THR A N 1
ATOM 700 C CA . THR A 1 91 ? 3.868 0.442 -1.555 1.00 96.56 91 THR A CA 1
ATOM 701 C C . THR A 1 91 ? 4.579 0.765 -0.237 1.00 96.56 91 THR A C 1
ATOM 703 O O . THR A 1 91 ? 4.244 1.73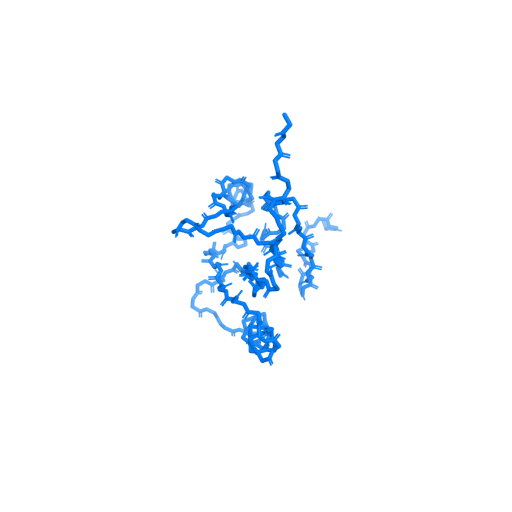9 0.428 1.00 96.56 91 THR A O 1
ATOM 706 N N . TYR A 1 92 ? 5.627 0.018 0.125 1.00 95.12 92 TYR A N 1
ATOM 707 C CA . TYR A 1 92 ? 6.383 0.240 1.363 1.00 95.12 92 TYR A CA 1
ATOM 708 C C . TYR A 1 92 ? 7.200 1.541 1.391 1.00 95.12 92 TYR A C 1
ATOM 710 O O . TYR A 1 92 ? 7.706 1.918 2.453 1.00 95.12 92 TYR A O 1
ATOM 718 N N . ALA A 1 93 ? 7.319 2.242 0.259 1.00 96.69 93 ALA A N 1
ATOM 719 C CA . ALA A 1 93 ? 7.905 3.576 0.190 1.00 96.69 93 ALA A CA 1
ATOM 720 C C . ALA A 1 93 ? 7.008 4.658 0.814 1.00 96.69 93 ALA A C 1
ATOM 722 O O . ALA A 1 93 ? 7.489 5.762 1.066 1.00 96.69 93 ALA A O 1
ATOM 723 N N . VAL A 1 94 ? 5.737 4.351 1.088 1.00 97.81 94 VAL A N 1
ATOM 724 C CA . VAL A 1 94 ? 4.808 5.278 1.735 1.00 97.81 94 VAL A CA 1
ATOM 725 C C . VAL A 1 94 ? 5.321 5.750 3.102 1.00 97.81 94 VAL A C 1
ATOM 727 O O . VAL A 1 94 ? 6.008 5.013 3.830 1.00 97.81 94 VAL A O 1
ATOM 730 N N . GLN A 1 95 ? 4.955 6.980 3.458 1.00 96.94 95 GLN A N 1
ATOM 731 C CA . GLN A 1 95 ? 5.241 7.588 4.754 1.00 96.94 95 GLN A CA 1
ATOM 732 C C . GLN A 1 95 ? 4.003 7.504 5.648 1.00 96.94 95 GLN A C 1
ATOM 734 O O . GLN A 1 95 ? 2.977 8.106 5.352 1.00 96.94 95 GLN A O 1
ATOM 739 N N . HIS A 1 96 ? 4.100 6.741 6.736 1.00 97.75 96 HIS A N 1
ATOM 740 C CA . HIS A 1 96 ? 3.067 6.646 7.765 1.00 97.75 96 HIS A CA 1
ATOM 741 C C . HIS A 1 96 ? 3.715 6.252 9.099 1.00 97.75 96 HIS A C 1
ATOM 743 O O . HIS A 1 96 ? 4.576 5.366 9.085 1.00 97.75 96 HIS A O 1
ATOM 749 N N . PRO A 1 97 ? 3.323 6.848 10.243 1.00 96.06 97 PRO A N 1
ATOM 750 C CA . PRO A 1 97 ? 3.911 6.521 11.546 1.00 96.06 97 PRO A CA 1
ATOM 751 C C . PRO A 1 97 ? 3.649 5.071 11.975 1.00 96.06 97 PRO A C 1
ATOM 753 O O . PRO A 1 97 ? 4.469 4.476 12.666 1.00 96.06 97 PRO A O 1
ATOM 756 N N . ASN A 1 98 ? 2.531 4.486 11.538 1.00 97.31 98 ASN A N 1
ATOM 757 C CA . ASN A 1 98 ? 2.173 3.098 11.816 1.00 97.31 98 ASN A CA 1
ATOM 758 C C . ASN A 1 98 ? 2.059 2.306 10.507 1.00 97.31 98 ASN A C 1
ATOM 760 O O . ASN A 1 98 ? 1.000 2.276 9.875 1.00 97.31 98 ASN A O 1
ATOM 764 N N . LYS A 1 99 ? 3.181 1.739 10.060 1.00 96.88 99 LYS A N 1
ATOM 765 C CA . LYS A 1 99 ? 3.303 1.018 8.788 1.00 96.88 99 LYS A CA 1
ATOM 766 C C . LYS A 1 99 ? 3.674 -0.440 9.034 1.00 96.88 99 LYS A C 1
ATOM 768 O O . LYS A 1 99 ? 4.728 -0.722 9.596 1.00 96.88 99 LYS A O 1
ATOM 773 N N . VAL A 1 100 ? 2.847 -1.352 8.533 1.00 96.94 100 VAL A N 1
ATOM 774 C CA . VAL A 1 100 ? 3.101 -2.797 8.523 1.00 96.94 100 VAL A CA 1
ATOM 775 C C . VAL A 1 100 ? 3.435 -3.236 7.102 1.00 96.94 100 VAL A C 1
ATOM 777 O O . VAL A 1 100 ? 2.782 -2.823 6.146 1.00 96.94 100 VAL A O 1
ATOM 780 N N . LEU A 1 101 ? 4.455 -4.077 6.950 1.00 94.56 101 LEU A N 1
ATOM 781 C CA . LEU A 1 101 ? 4.822 -4.676 5.670 1.00 94.56 101 LEU A CA 1
ATOM 782 C C . LEU A 1 101 ? 4.396 -6.146 5.651 1.00 94.56 101 LEU A C 1
ATOM 784 O O . LEU A 1 101 ? 4.987 -6.968 6.345 1.00 94.56 101 LEU A O 1
ATOM 788 N N . TRP A 1 102 ? 3.412 -6.477 4.817 1.00 92.62 102 TRP A N 1
ATOM 789 C CA . TRP A 1 102 ? 3.059 -7.853 4.475 1.00 92.62 102 TRP A CA 1
ATOM 790 C C . TRP A 1 102 ? 3.567 -8.146 3.065 1.00 92.62 102 TRP A C 1
ATOM 792 O O . TRP A 1 102 ? 2.829 -8.090 2.085 1.00 92.62 102 TRP A O 1
ATOM 802 N N . LEU A 1 103 ? 4.861 -8.435 2.953 1.00 83.62 103 LEU A N 1
ATOM 803 C CA . LEU A 1 103 ? 5.506 -8.603 1.657 1.00 83.62 103 LEU A CA 1
ATOM 804 C C . LEU A 1 103 ? 5.140 -9.948 1.012 1.00 83.62 103 LEU A C 1
ATOM 806 O O . LEU A 1 103 ? 5.576 -10.998 1.471 1.00 83.62 103 LEU A O 1
ATOM 810 N N . ILE A 1 104 ? 4.387 -9.898 -0.084 1.00 77.44 104 ILE A N 1
ATOM 811 C CA . ILE A 1 104 ? 3.956 -11.085 -0.852 1.00 77.44 104 ILE A CA 1
ATOM 812 C C . ILE A 1 104 ? 4.830 -11.378 -2.076 1.00 77.44 104 ILE A C 1
ATOM 814 O O . ILE A 1 104 ? 4.911 -12.520 -2.519 1.00 77.44 104 ILE A O 1
ATOM 818 N N . HIS A 1 105 ? 5.557 -10.375 -2.577 1.00 64.94 105 HIS A N 1
ATOM 819 C CA . HIS A 1 105 ? 6.578 -10.541 -3.613 1.00 64.94 105 HIS A CA 1
ATOM 820 C C . HIS A 1 105 ? 7.773 -9.628 -3.348 1.00 64.94 105 HIS A C 1
ATOM 822 O O . HIS A 1 105 ? 7.629 -8.411 -3.224 1.00 64.94 105 HIS A O 1
ATOM 828 N N . GLN A 1 106 ? 8.972 -10.206 -3.322 1.00 58.22 106 GLN A N 1
ATOM 829 C CA . GLN A 1 106 ? 10.210 -9.434 -3.365 1.00 58.22 106 GLN A CA 1
ATOM 830 C C . GLN A 1 106 ? 10.463 -8.974 -4.805 1.00 58.22 106 GLN A C 1
ATOM 832 O O . GLN A 1 106 ? 10.485 -9.791 -5.725 1.00 58.22 106 GLN A O 1
ATOM 837 N N . HIS A 1 107 ? 10.706 -7.681 -5.015 1.00 57.78 107 HIS A N 1
ATOM 838 C CA . HIS A 1 107 ? 11.260 -7.208 -6.282 1.00 57.78 107 HIS A CA 1
ATOM 839 C C . HIS A 1 107 ? 12.739 -7.625 -6.352 1.00 57.78 107 HIS A C 1
ATOM 841 O O . HIS A 1 107 ? 13.615 -6.928 -5.850 1.00 57.78 107 HIS A O 1
ATOM 847 N N . ARG A 1 108 ? 13.019 -8.798 -6.934 1.00 62.16 108 ARG A N 1
ATOM 848 C CA . ARG A 1 108 ? 14.347 -9.442 -6.901 1.00 62.16 108 ARG A CA 1
ATOM 849 C C . ARG A 1 108 ? 15.405 -8.838 -7.839 1.00 62.16 108 ARG A C 1
ATOM 851 O O . ARG A 1 108 ? 16.506 -9.364 -7.908 1.00 62.16 108 ARG A O 1
ATOM 858 N N . GLN A 1 109 ? 15.138 -7.723 -8.525 1.00 59.09 109 GLN A N 1
ATOM 859 C CA . GLN A 1 109 ? 16.080 -7.154 -9.509 1.00 59.09 109 GLN A CA 1
ATOM 860 C C . GLN A 1 109 ? 17.320 -6.448 -8.911 1.00 59.09 109 GLN A C 1
ATOM 862 O O . GLN A 1 109 ? 18.018 -5.766 -9.653 1.00 59.09 109 GLN A O 1
ATOM 867 N N . LEU A 1 110 ? 17.565 -6.557 -7.599 1.00 49.91 110 LEU A N 1
ATOM 868 C CA . LEU A 1 110 ? 18.718 -5.957 -6.905 1.00 49.91 110 LEU A CA 1
ATOM 869 C C . LEU A 1 110 ? 19.852 -6.957 -6.608 1.00 49.91 110 LEU A C 1
ATOM 871 O O . LEU A 1 110 ? 20.878 -6.543 -6.083 1.00 49.91 110 LEU A O 1
ATOM 875 N N . TYR A 1 111 ? 19.677 -8.243 -6.932 1.00 48.59 111 TYR A N 1
ATOM 876 C CA . TYR A 1 111 ? 20.710 -9.278 -6.753 1.00 48.59 111 TYR A CA 1
ATOM 877 C C . TYR A 1 111 ? 21.263 -9.838 -8.073 1.00 48.59 111 TYR A C 1
ATOM 879 O O . TYR A 1 111 ? 22.063 -10.769 -8.030 1.00 48.59 111 TYR A O 1
ATOM 887 N N . ASN A 1 112 ? 20.844 -9.285 -9.217 1.00 41.66 112 ASN A N 1
ATOM 888 C CA . ASN A 1 112 ? 21.370 -9.643 -10.536 1.00 41.66 112 ASN A CA 1
ATOM 889 C C . ASN A 1 112 ? 22.175 -8.486 -11.113 1.00 41.66 112 ASN A C 1
ATOM 891 O O . ASN A 1 112 ? 21.625 -7.358 -11.103 1.00 41.66 112 ASN A O 1
#

Organism: NCBI:txid412755

Secondary structure (DSSP, 8-state):
------------EEEEEEEEPTT---HHHHHHHHHHHHHHHTT-EEEEEEEE----SGGGHHHHHHHHHT---SEETTEE--EEEEEETTGGG---SSEEEEEEE---TT--

Radius of gyration: 16.02 Å; chains: 1; bounding box: 36×36×50 Å

Foldseek 3Di:
DDDDDPDDVDQAAEEEEEEDAPPDDDPLNVVSVVVQVVSVVVRHHYDYDYHYDDPPDVVCLVVVLVVQCPDPQQDDPPGGHREYEYEDPPNQSHDDPHYHYNYPDDPPPPVD